Protein AF-A0A8T6QJW6-F1 (afdb_monomer_lite)

Foldseek 3Di:
DVVLLVQLVCVLVVHDDPPVVVLVPDDPVVNVVSVVSNVVNNVVVVVVVVVVVVD

Organism: Escherichia coli (NCBI:txid562)

Secondary structure (DSSP, 8-state):
-HHHHHHHHHHHTT----HHHHHHTS-HHHHHHHHHHHHHHHHHHHHHHHHHTT-

Structure (mmCIF, N/CA/C/O backbone):
data_AF-A0A8T6QJW6-F1
#
_entry.id   AF-A0A8T6QJW6-F1
#
loop_
_atom_site.group_PDB
_atom_site.id
_atom_site.type_symbol
_atom_site.label_atom_id
_atom_site.label_alt_id
_atom_site.label_comp_id
_atom_site.label_asym_id
_atom_site.label_entity_id
_atom_site.label_seq_id
_atom_site.pdbx_PDB_ins_code
_atom_site.Cartn_x
_atom_site.Cartn_y
_atom_site.Cartn_z
_atom_site.occupancy
_atom_site.B_iso_or_equiv
_atom_site.auth_seq_id
_atom_site.auth_comp_id
_atom_site.auth_asym_id
_atom_site.auth_atom_id
_atom_site.pdbx_PDB_model_num
ATOM 1 N N . ASP A 1 1 ? 6.695 8.818 0.867 1.00 67.12 1 ASP A N 1
ATOM 2 C CA . ASP A 1 1 ? 5.856 8.836 2.087 1.00 67.12 1 ASP A CA 1
ATOM 3 C C . ASP A 1 1 ? 4.595 9.695 1.935 1.00 67.12 1 ASP A C 1
ATOM 5 O O . ASP A 1 1 ? 3.504 9.147 2.017 1.00 67.12 1 ASP A O 1
ATOM 9 N N . PHE A 1 2 ? 4.718 10.988 1.595 1.00 71.19 2 PHE A N 1
ATOM 10 C CA . PHE A 1 2 ? 3.574 11.897 1.372 1.00 71.19 2 PHE A CA 1
ATOM 11 C C . PHE A 1 2 ? 2.497 11.336 0.421 1.00 71.19 2 PHE A C 1
ATOM 13 O O . PHE A 1 2 ? 1.319 11.330 0.765 1.00 71.19 2 PHE A O 1
ATOM 20 N N . LEU A 1 3 ? 2.904 10.788 -0.732 1.00 75.19 3 LEU A N 1
ATOM 21 C CA . LEU A 1 3 ? 1.993 10.136 -1.683 1.00 75.19 3 LEU A CA 1
ATOM 22 C C . LEU A 1 3 ? 1.244 8.954 -1.051 1.00 75.19 3 LEU A C 1
ATOM 24 O O . LEU A 1 3 ? 0.028 8.890 -1.148 1.00 75.19 3 LEU A O 1
ATOM 28 N N . ALA A 1 4 ? 1.937 8.053 -0.351 1.00 76.00 4 ALA A N 1
ATOM 29 C CA . ALA A 1 4 ? 1.306 6.880 0.258 1.00 76.00 4 ALA A CA 1
ATOM 30 C C . ALA A 1 4 ? 0.240 7.273 1.296 1.00 76.00 4 ALA A C 1
ATOM 32 O O . ALA A 1 4 ? -0.844 6.693 1.313 1.00 76.00 4 ALA A O 1
ATOM 33 N N . ARG A 1 5 ? 0.514 8.306 2.107 1.00 74.75 5 ARG A N 1
ATOM 34 C CA . ARG A 1 5 ? -0.424 8.813 3.119 1.00 74.75 5 ARG A CA 1
ATOM 35 C C . ARG A 1 5 ? -1.638 9.505 2.498 1.00 74.75 5 ARG A C 1
ATOM 37 O O . ARG A 1 5 ? -2.765 9.214 2.891 1.00 74.75 5 ARG A O 1
ATOM 44 N N . SER A 1 6 ? -1.422 10.391 1.526 1.00 78.81 6 SER A N 1
ATOM 45 C CA . SER A 1 6 ? -2.515 11.088 0.836 1.00 78.81 6 SER A CA 1
ATOM 46 C C . SER A 1 6 ? -3.394 10.118 0.053 1.00 78.81 6 SER A C 1
ATOM 48 O O . SER A 1 6 ? -4.613 10.234 0.107 1.00 78.81 6 SER A O 1
ATOM 50 N N . PHE A 1 7 ? -2.806 9.118 -0.609 1.00 80.31 7 PHE A N 1
ATOM 51 C CA . PHE A 1 7 ? -3.568 8.116 -1.351 1.00 80.31 7 PHE A CA 1
ATOM 52 C C . PHE A 1 7 ? -4.379 7.210 -0.424 1.00 80.31 7 PHE A C 1
ATOM 54 O O . PHE A 1 7 ? -5.557 6.993 -0.685 1.00 80.31 7 PHE A O 1
ATOM 61 N N . ALA A 1 8 ? -3.794 6.728 0.676 1.00 80.19 8 ALA A N 1
ATOM 62 C CA . ALA A 1 8 ? -4.529 5.928 1.654 1.00 80.19 8 ALA A CA 1
ATOM 63 C C . ALA A 1 8 ? -5.709 6.708 2.261 1.00 80.19 8 ALA A C 1
ATOM 65 O O . ALA A 1 8 ? -6.802 6.161 2.398 1.00 80.19 8 ALA A O 1
ATOM 66 N N . ARG A 1 9 ? -5.516 8.004 2.539 1.00 77.31 9 ARG A N 1
ATOM 67 C CA . ARG A 1 9 ? -6.582 8.901 3.004 1.00 77.31 9 ARG A CA 1
ATOM 68 C C . ARG A 1 9 ? -7.673 9.097 1.955 1.00 77.31 9 ARG A C 1
ATOM 70 O O . ARG A 1 9 ? -8.844 8.918 2.261 1.00 77.31 9 ARG A O 1
ATOM 77 N N . MET A 1 10 ? -7.302 9.411 0.715 1.00 83.06 10 MET A N 1
ATOM 78 C CA . MET A 1 10 ? -8.262 9.575 -0.382 1.00 83.06 10 MET A CA 1
ATOM 79 C C . MET A 1 10 ? -9.064 8.292 -0.629 1.00 83.06 10 MET A C 1
ATOM 81 O O . MET A 1 10 ? -10.274 8.368 -0.818 1.00 83.06 10 MET A O 1
ATOM 85 N N . HIS A 1 11 ? -8.415 7.127 -0.548 1.00 77.44 11 HIS A N 1
ATOM 86 C CA . HIS A 1 11 ? -9.068 5.825 -0.663 1.00 77.44 11 HIS A CA 1
ATOM 87 C C . HIS A 1 11 ? -10.062 5.588 0.485 1.00 77.44 11 HIS A C 1
ATOM 89 O O . HIS A 1 11 ? -11.187 5.153 0.250 1.00 77.44 11 HIS A O 1
ATOM 95 N N . ALA A 1 12 ? -9.681 5.918 1.724 1.00 72.81 12 ALA A N 1
ATOM 96 C CA . ALA A 1 12 ? -10.556 5.814 2.894 1.00 72.81 12 ALA A CA 1
ATOM 97 C C . ALA A 1 12 ? -11.749 6.791 2.847 1.00 72.81 12 ALA A C 1
ATOM 99 O O . ALA A 1 12 ? -12.837 6.451 3.308 1.00 72.81 12 ALA A O 1
ATOM 100 N N . GLU A 1 13 ? -11.570 7.973 2.250 1.00 79.44 13 GLU A N 1
ATOM 101 C CA . GLU A 1 13 ? -12.633 8.955 1.983 1.00 79.44 13 GLU A CA 1
ATOM 102 C C . GLU A 1 13 ? -13.558 8.547 0.814 1.00 79.44 13 GLU A C 1
ATOM 104 O O . GLU A 1 13 ? -14.502 9.269 0.497 1.00 79.44 13 GLU A O 1
ATOM 109 N N . GLY A 1 14 ? -13.310 7.407 0.157 1.00 77.69 14 GLY A N 1
ATOM 110 C CA . GLY A 1 14 ? -14.104 6.932 -0.981 1.00 77.69 14 GLY A CA 1
ATOM 111 C C . GLY A 1 14 ? -13.825 7.682 -2.286 1.00 77.69 14 GLY A C 1
ATOM 112 O O . GLY A 1 14 ? -14.602 7.584 -3.237 1.00 77.69 14 GLY A O 1
ATOM 113 N N . ARG A 1 15 ? -12.724 8.439 -2.355 1.00 78.19 15 ARG A N 1
ATOM 114 C CA . ARG A 1 15 ? -12.286 9.081 -3.595 1.00 78.19 15 ARG A CA 1
ATOM 115 C C . ARG A 1 15 ? -11.561 8.049 -4.462 1.00 78.19 15 ARG A C 1
ATOM 117 O O . ARG A 1 15 ? -10.757 7.277 -3.938 1.00 78.19 15 ARG A O 1
ATOM 124 N N . PRO A 1 16 ? -11.794 8.041 -5.784 1.00 71.69 16 PRO A N 1
ATOM 125 C CA . PRO A 1 16 ? -11.025 7.201 -6.687 1.00 71.69 16 PRO A CA 1
ATOM 126 C C . PRO A 1 16 ? -9.564 7.652 -6.653 1.00 71.69 16 PRO A C 1
ATOM 128 O O . PRO A 1 16 ? -9.261 8.829 -6.861 1.00 71.69 16 PRO A O 1
ATOM 131 N N . VAL A 1 17 ? -8.665 6.719 -6.351 1.00 76.12 17 VAL A N 1
ATOM 132 C CA . VAL A 1 17 ? -7.224 6.964 -6.351 1.00 76.12 17 VAL A CA 1
ATOM 133 C C . VAL A 1 17 ? -6.561 6.003 -7.314 1.00 76.12 17 VAL A C 1
ATOM 135 O O . VAL A 1 17 ? -6.641 4.786 -7.153 1.00 76.12 17 VAL A O 1
ATOM 138 N N . ASP A 1 18 ? -5.875 6.560 -8.305 1.00 79.56 18 ASP A N 1
ATOM 139 C CA . ASP A 1 18 ? -5.153 5.788 -9.308 1.00 79.56 18 ASP A CA 1
ATOM 140 C C . ASP A 1 18 ? -3.817 5.287 -8.758 1.00 79.56 18 ASP A C 1
ATOM 142 O O . ASP A 1 18 ? -2.734 5.811 -9.039 1.00 79.56 18 ASP A O 1
ATOM 146 N N . ILE A 1 19 ? -3.896 4.219 -7.963 1.00 74.88 19 ILE A N 1
ATOM 147 C CA . ILE A 1 19 ? -2.719 3.491 -7.478 1.00 74.88 19 ILE A CA 1
ATOM 148 C C . ILE A 1 19 ? -1.910 2.938 -8.666 1.00 74.88 19 ILE A C 1
ATOM 150 O O . ILE A 1 19 ? -0.684 2.870 -8.616 1.00 74.88 19 ILE A O 1
ATOM 154 N N . LEU A 1 20 ? -2.568 2.593 -9.774 1.00 75.19 20 LEU A N 1
ATOM 155 C CA . LEU A 1 20 ? -1.904 2.153 -11.004 1.00 75.19 20 LEU A CA 1
ATOM 156 C C . LEU A 1 20 ? -1.092 3.270 -11.673 1.00 75.19 20 LEU A C 1
ATOM 158 O O . LEU A 1 20 ? 0.030 3.013 -12.096 1.00 75.19 20 LEU A O 1
ATOM 162 N N . ALA A 1 21 ? -1.585 4.511 -11.709 1.00 79.38 21 ALA A N 1
ATOM 163 C CA . ALA A 1 21 ? -0.828 5.626 -12.284 1.00 79.38 21 ALA A CA 1
ATOM 164 C C . ALA A 1 21 ? 0.404 5.996 -11.438 1.00 79.38 21 ALA A C 1
ATOM 166 O O . ALA A 1 21 ? 1.456 6.333 -11.986 1.00 79.38 21 ALA A O 1
ATOM 167 N N . VAL A 1 22 ? 0.304 5.906 -10.104 1.00 74.38 22 VAL A N 1
ATOM 168 C CA . VAL A 1 22 ? 1.447 6.190 -9.219 1.00 74.38 22 VAL A CA 1
ATOM 169 C C . VAL A 1 22 ? 2.475 5.057 -9.248 1.00 74.38 22 VAL A C 1
ATOM 17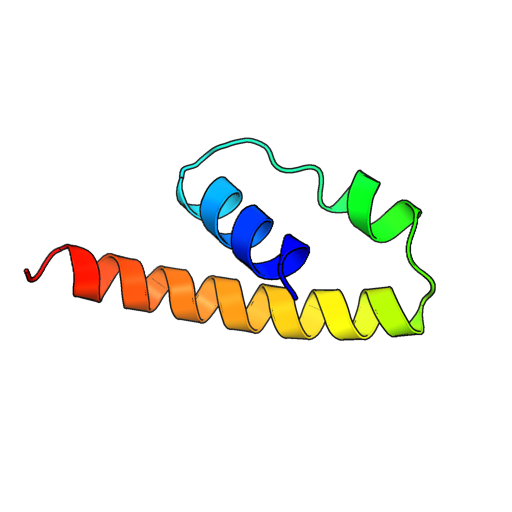1 O O . VAL A 1 22 ? 3.671 5.326 -9.299 1.00 74.38 22 VAL A O 1
ATOM 174 N N . THR A 1 23 ? 2.025 3.798 -9.284 1.00 76.88 23 THR A N 1
ATOM 175 C CA . THR A 1 23 ? 2.922 2.630 -9.339 1.00 76.88 23 THR A CA 1
ATOM 176 C C . THR A 1 23 ? 3.490 2.365 -10.731 1.00 76.88 23 THR A C 1
ATOM 178 O O . THR A 1 23 ? 4.557 1.773 -10.828 1.00 76.88 23 THR A O 1
ATOM 181 N N . GLY A 1 24 ? 2.836 2.833 -11.799 1.00 78.94 24 GLY A N 1
ATOM 182 C CA . GLY A 1 24 ? 3.343 2.749 -13.172 1.00 78.94 24 GLY A CA 1
ATOM 183 C C . GLY A 1 24 ? 4.533 3.671 -13.456 1.00 78.94 24 GLY A C 1
ATOM 184 O O . GLY A 1 24 ? 5.289 3.411 -14.384 1.00 78.94 24 GLY A O 1
ATOM 185 N N . ASN A 1 25 ? 4.724 4.712 -12.640 1.00 80.25 25 ASN A N 1
ATOM 186 C CA . ASN A 1 25 ? 5.893 5.599 -12.691 1.00 80.25 25 ASN A CA 1
ATOM 187 C C . ASN A 1 25 ? 6.991 5.207 -11.682 1.00 80.25 25 ASN A C 1
ATOM 189 O O . ASN A 1 25 ? 7.973 5.932 -11.544 1.00 80.25 25 ASN A O 1
ATOM 193 N N . MET A 1 26 ? 6.818 4.110 -10.938 1.00 79.62 26 MET A N 1
ATOM 194 C CA . MET A 1 26 ? 7.762 3.660 -9.912 1.00 79.62 26 MET A CA 1
ATOM 195 C C . MET A 1 26 ? 8.547 2.434 -10.376 1.00 79.62 26 MET A C 1
ATOM 197 O O . MET A 1 26 ? 7.971 1.492 -10.917 1.00 79.62 26 MET A O 1
ATOM 201 N N . ASP A 1 27 ? 9.84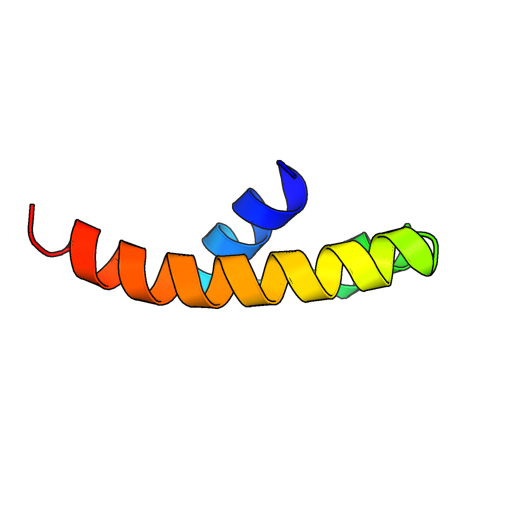2 2.410 -10.064 1.00 87.38 27 ASP A N 1
ATOM 202 C CA . ASP A 1 27 ? 10.668 1.202 -10.140 1.00 87.38 27 ASP A CA 1
ATOM 203 C C . ASP A 1 27 ? 10.140 0.085 -9.226 1.00 87.38 27 ASP A C 1
ATOM 205 O O . ASP A 1 27 ? 9.459 0.337 -8.229 1.00 87.38 27 ASP A O 1
ATOM 209 N N . GLU A 1 28 ? 10.499 -1.165 -9.525 1.00 84.31 28 GLU A N 1
ATOM 210 C CA . GLU A 1 28 ? 10.048 -2.351 -8.776 1.00 84.31 28 GLU A CA 1
ATOM 211 C C . GLU A 1 28 ? 10.335 -2.275 -7.268 1.00 84.31 28 GLU A C 1
ATOM 213 O O . GLU A 1 28 ? 9.500 -2.677 -6.449 1.00 84.31 28 GLU A O 1
ATOM 218 N N . GLU A 1 29 ? 11.477 -1.702 -6.883 1.00 85.12 29 GLU A N 1
ATOM 219 C CA . GLU A 1 29 ? 11.842 -1.505 -5.477 1.00 85.12 29 GLU A CA 1
ATOM 220 C C . GLU A 1 29 ? 10.895 -0.509 -4.791 1.00 85.12 29 GLU A C 1
ATOM 222 O O . GLU A 1 29 ? 10.321 -0.790 -3.733 1.00 85.12 29 GLU A O 1
ATOM 227 N N . HIS A 1 30 ? 10.635 0.623 -5.449 1.00 80.38 30 HIS A N 1
ATOM 228 C CA . HIS A 1 30 ? 9.696 1.632 -4.972 1.00 80.38 30 HI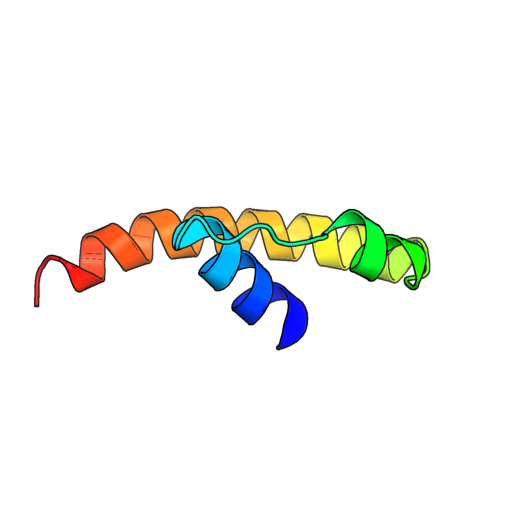S A CA 1
ATOM 229 C C . HIS A 1 30 ? 8.262 1.108 -4.936 1.00 80.38 30 HIS A C 1
ATOM 231 O O . HIS A 1 30 ? 7.527 1.420 -4.001 1.00 80.38 30 HIS A O 1
ATOM 237 N N . ARG A 1 31 ? 7.864 0.273 -5.900 1.00 82.06 31 ARG A N 1
ATOM 238 C CA . ARG A 1 31 ? 6.544 -0.365 -5.939 1.00 82.06 31 ARG A CA 1
ATOM 239 C C . ARG A 1 31 ? 6.357 -1.342 -4.782 1.00 82.06 31 ARG A C 1
ATOM 241 O O . ARG A 1 31 ? 5.301 -1.339 -4.151 1.00 82.06 31 ARG A O 1
ATOM 248 N N . THR A 1 32 ? 7.379 -2.136 -4.470 1.00 85.19 32 THR A N 1
ATOM 249 C CA . THR A 1 32 ? 7.359 -3.071 -3.335 1.00 85.19 32 THR A CA 1
ATOM 250 C C . THR A 1 32 ? 7.269 -2.314 -2.013 1.00 85.19 32 THR A C 1
ATOM 252 O O . THR A 1 32 ? 6.398 -2.600 -1.186 1.00 85.19 32 THR A O 1
ATOM 255 N N . TRP A 1 33 ? 8.101 -1.281 -1.848 1.00 85.25 33 TRP A N 1
ATOM 256 C CA . TRP A 1 33 ? 8.055 -0.403 -0.683 1.00 85.25 33 TRP A CA 1
ATOM 257 C C . TRP A 1 33 ? 6.696 0.298 -0.553 1.00 85.25 33 TRP A C 1
ATOM 259 O O . TRP A 1 33 ? 6.105 0.317 0.528 1.00 85.25 33 TRP A O 1
ATOM 269 N N . PHE A 1 34 ? 6.152 0.819 -1.658 1.00 82.94 34 PHE A N 1
ATOM 270 C CA . PHE A 1 34 ? 4.852 1.486 -1.691 1.00 82.94 34 PHE A CA 1
ATOM 271 C C . PHE A 1 34 ? 3.720 0.528 -1.330 1.00 82.94 34 PHE A C 1
ATOM 273 O O . PHE A 1 34 ? 2.863 0.898 -0.540 1.00 82.94 34 PHE A O 1
ATOM 280 N N . CYS A 1 35 ? 3.726 -0.705 -1.841 1.00 80.81 35 CYS A N 1
ATOM 281 C CA . CYS A 1 35 ? 2.709 -1.706 -1.525 1.00 80.81 35 CYS A CA 1
ATOM 282 C C . CYS A 1 35 ? 2.697 -2.046 -0.026 1.00 80.81 35 CYS A C 1
ATOM 284 O O . CYS A 1 35 ? 1.637 -2.025 0.603 1.00 80.81 35 CYS A O 1
ATOM 286 N N . ALA A 1 36 ? 3.870 -2.288 0.568 1.00 84.81 36 ALA A N 1
ATOM 287 C CA . ALA A 1 36 ? 3.993 -2.558 2.000 1.00 84.81 36 ALA A CA 1
ATOM 288 C C . ALA A 1 36 ? 3.541 -1.355 2.847 1.00 84.81 36 ALA A C 1
ATOM 290 O O . ALA A 1 36 ? 2.789 -1.499 3.814 1.00 84.81 36 ALA A O 1
ATOM 291 N N . ARG A 1 37 ? 3.953 -0.145 2.453 1.00 83.31 37 ARG A N 1
ATOM 292 C CA . ARG A 1 37 ? 3.601 1.099 3.145 1.00 83.31 37 ARG A CA 1
ATOM 293 C C . ARG A 1 37 ? 2.115 1.434 3.009 1.00 83.31 37 ARG A C 1
ATOM 295 O O . ARG A 1 37 ? 1.504 1.878 3.975 1.00 83.31 37 ARG A O 1
ATOM 302 N N . TYR A 1 38 ? 1.531 1.202 1.838 1.00 79.44 38 TYR A N 1
ATOM 303 C CA . TYR A 1 38 ? 0.113 1.403 1.558 1.00 79.44 38 TYR A CA 1
ATOM 304 C C . TYR A 1 38 ? -0.755 0.449 2.381 1.00 79.44 38 TYR A C 1
ATOM 306 O O . TYR A 1 38 ? -1.714 0.899 2.998 1.00 79.44 38 TYR A O 1
ATOM 314 N N . ALA A 1 39 ? -0.385 -0.834 2.474 1.00 82.50 39 ALA A N 1
ATOM 315 C CA . ALA A 1 39 ? -1.075 -1.794 3.336 1.00 82.50 39 ALA A CA 1
ATOM 316 C C . ALA A 1 39 ? -1.043 -1.357 4.811 1.00 82.50 39 ALA A C 1
ATOM 318 O O . ALA A 1 39 ? -2.074 -1.356 5.485 1.00 82.50 39 ALA A O 1
ATOM 319 N N . TRP A 1 40 ? 0.119 -0.896 5.287 1.00 84.69 40 TRP A N 1
ATOM 320 C CA . TRP A 1 40 ? 0.262 -0.355 6.638 1.00 84.69 40 TRP A CA 1
ATOM 321 C C . TRP A 1 40 ? -0.607 0.890 6.862 1.00 84.69 40 TRP A C 1
ATOM 323 O O . TRP A 1 40 ? -1.304 0.976 7.872 1.00 84.69 40 TRP A O 1
ATOM 333 N N . TYR A 1 41 ? -0.632 1.830 5.909 1.00 79.81 41 TYR A N 1
ATOM 334 C CA . TYR A 1 41 ? -1.493 3.010 5.992 1.00 79.81 41 TYR A CA 1
ATOM 335 C C . TYR A 1 41 ? -2.979 2.672 5.899 1.00 79.81 41 TYR A C 1
ATOM 337 O O . TYR A 1 41 ? -3.762 3.315 6.579 1.00 79.81 41 TYR A O 1
ATOM 345 N N . CYS A 1 42 ? -3.381 1.673 5.115 1.00 77.00 42 CYS A N 1
ATOM 346 C CA . CYS A 1 42 ? -4.769 1.221 5.042 1.00 77.00 42 CYS A CA 1
ATOM 347 C C . CYS A 1 42 ? -5.245 0.714 6.413 1.00 77.00 42 CYS A C 1
ATOM 349 O O . CYS A 1 42 ? -6.290 1.133 6.906 1.00 77.00 42 CYS A O 1
ATOM 351 N N . GLN A 1 43 ? -4.418 -0.097 7.081 1.00 81.12 43 GLN A N 1
ATOM 352 C CA . GLN A 1 43 ? -4.695 -0.580 8.434 1.00 81.12 43 GLN 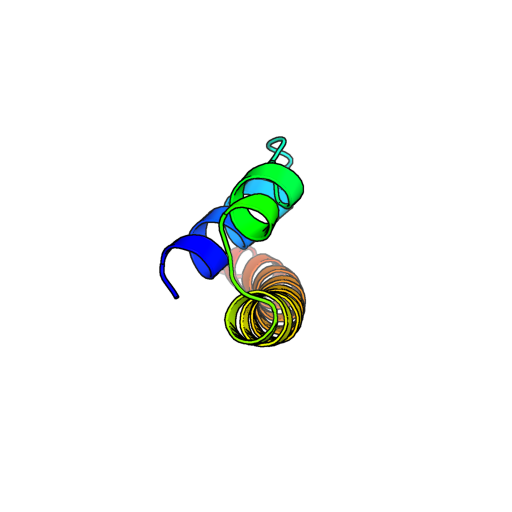A CA 1
ATOM 353 C C . GLN A 1 43 ? -4.687 0.559 9.466 1.00 81.12 43 GLN A C 1
ATOM 355 O O . GLN A 1 43 ? -5.555 0.624 10.333 1.00 81.12 43 GLN A O 1
ATOM 360 N N . GLN A 1 44 ? -3.739 1.493 9.354 1.00 79.75 44 GLN A N 1
ATOM 361 C CA . GLN A 1 44 ? -3.689 2.684 10.204 1.00 79.75 44 GLN A CA 1
ATOM 362 C C . GLN A 1 44 ? -4.877 3.613 9.978 1.00 79.75 44 GLN A C 1
ATOM 364 O O . GLN A 1 44 ? -5.366 4.165 10.943 1.00 79.75 44 GLN A O 1
ATOM 369 N N . MET A 1 45 ? -5.362 3.791 8.749 1.00 73.56 45 MET A N 1
ATOM 370 C CA . MET A 1 45 ? -6.533 4.621 8.450 1.00 73.56 45 MET A CA 1
ATOM 371 C C . MET A 1 45 ? -7.812 3.963 8.959 1.00 73.56 45 MET A C 1
ATOM 373 O O . MET A 1 45 ? -8.701 4.665 9.423 1.00 73.56 45 MET A O 1
ATOM 377 N N . MET A 1 46 ? -7.892 2.630 8.926 1.00 69.94 46 MET A N 1
ATOM 378 C CA . MET A 1 46 ? -8.998 1.895 9.535 1.00 69.94 46 MET A CA 1
ATOM 379 C C . MET A 1 46 ? -9.038 2.108 11.054 1.00 69.94 46 MET A C 1
ATOM 381 O O . MET A 1 46 ? -10.095 2.438 11.577 1.00 69.94 46 MET A O 1
ATOM 385 N N . GLN A 1 47 ? -7.889 2.041 11.735 1.00 71.75 47 GLN A N 1
ATOM 386 C CA . GLN A 1 47 ? -7.810 2.355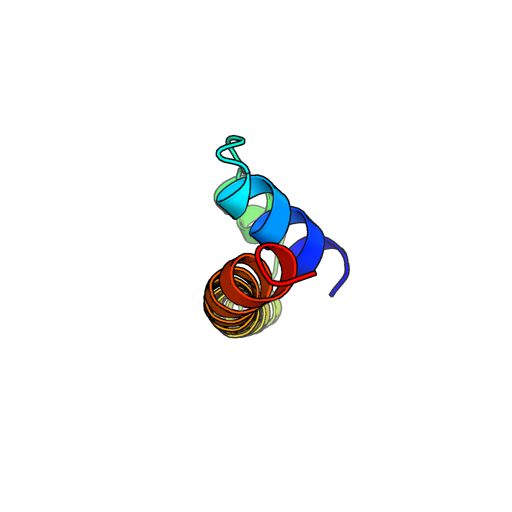 13.169 1.00 71.75 47 GLN A CA 1
ATOM 387 C C . GLN A 1 47 ? -7.947 3.853 13.479 1.00 71.75 47 GLN A C 1
ATOM 389 O O . GLN A 1 47 ? -8.581 4.227 14.454 1.00 71.75 47 GLN A O 1
ATOM 394 N N . ALA A 1 48 ? -7.375 4.736 12.661 1.00 66.94 48 ALA A N 1
ATOM 395 C CA . ALA A 1 48 ? -7.444 6.182 12.862 1.00 66.94 48 ALA A CA 1
ATOM 396 C C . ALA A 1 48 ? -8.861 6.711 12.639 1.00 66.94 48 ALA A C 1
ATOM 398 O O . ALA A 1 48 ? -9.271 7.627 13.335 1.00 66.94 48 ALA A O 1
ATOM 399 N N . ARG A 1 49 ? -9.627 6.116 11.716 1.00 60.66 49 ARG A N 1
ATOM 400 C CA . ARG A 1 49 ? -11.049 6.421 11.537 1.00 60.66 49 ARG A CA 1
ATOM 401 C C . ARG A 1 49 ? -11.877 6.009 12.754 1.00 60.66 49 ARG A C 1
ATOM 403 O O . ARG A 1 49 ? -12.850 6.684 13.058 1.00 60.66 49 ARG A O 1
ATOM 410 N N . GLU A 1 50 ? -11.496 4.925 13.424 1.00 57.03 50 GLU A N 1
ATOM 411 C CA . GLU A 1 50 ? -12.097 4.512 14.696 1.00 57.03 50 GLU A CA 1
ATOM 412 C C . GLU A 1 50 ? -11.767 5.537 15.798 1.00 57.03 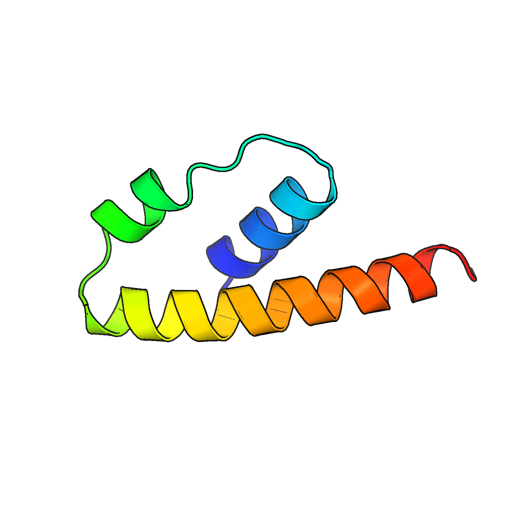50 GLU A C 1
ATOM 414 O O . GLU A 1 50 ? -12.669 6.017 16.472 1.00 57.03 50 GLU A O 1
ATOM 419 N N . LEU A 1 51 ? -10.510 5.997 15.859 1.00 54.22 51 LEU A N 1
ATOM 420 C CA . LEU A 1 51 ? -10.039 6.982 16.838 1.00 54.22 51 LEU A CA 1
ATOM 421 C C . LEU A 1 51 ? -10.564 8.421 16.612 1.00 54.22 51 LEU A C 1
ATOM 423 O O . LEU A 1 51 ? -10.793 9.144 17.575 1.00 54.22 51 LEU A O 1
ATOM 427 N N . GLU A 1 52 ? -10.750 8.864 15.361 1.00 48.44 52 GLU A N 1
ATOM 428 C CA . GLU A 1 52 ? -11.318 10.189 15.025 1.00 48.44 52 GLU A CA 1
ATOM 429 C C . GLU A 1 52 ? -12.826 10.280 15.320 1.00 48.44 52 GLU A C 1
ATOM 431 O O . GLU A 1 52 ? -13.356 11.381 15.429 1.00 48.44 52 GLU A O 1
ATOM 436 N N . LEU A 1 53 ? -13.525 9.148 15.458 1.00 46.22 53 LEU A N 1
ATOM 437 C CA . LEU A 1 53 ? -14.937 9.098 15.857 1.00 46.22 53 LEU A CA 1
ATOM 438 C C . LEU A 1 53 ? -15.135 9.182 17.383 1.00 46.22 53 LEU A C 1
ATOM 440 O O . LEU A 1 53 ? -16.265 9.373 17.830 1.00 46.22 53 LEU A O 1
ATOM 444 N N . GLU A 1 54 ? -14.062 9.063 18.171 1.00 41.12 54 GLU A N 1
ATOM 445 C CA . GLU A 1 54 ? -14.088 9.095 19.641 1.00 41.12 54 GLU A CA 1
ATOM 446 C C . GLU A 1 54 ? -13.705 10.461 20.251 1.00 41.12 54 GLU A C 1
ATOM 448 O O . GLU A 1 54 ? -13.581 10.553 21.474 1.00 41.12 54 GLU A O 1
ATOM 453 N N . HIS A 1 55 ? -13.534 11.525 19.450 1.00 38.41 55 HIS A N 1
ATOM 454 C CA . HIS A 1 55 ? -13.027 12.820 19.931 1.00 38.41 55 HIS A CA 1
ATOM 455 C C . HIS A 1 55 ? -13.886 14.045 19.588 1.00 38.41 55 HIS A C 1
ATOM 457 O O . HIS A 1 55 ? -14.492 14.086 18.495 1.00 38.41 55 HIS A O 1
#

InterPro domains:
  IPR015065 Surface composition regulator [PF08971] (1-55)
  IPR036295 GlgS superfamily [G3DSA:1.20.970.20] (1-55)
  IPR036295 GlgS superfamily [SSF109747] (1-55)

pLDDT: mean 74.74, std 10.97, range [38.41, 87.38]

Sequence (55 aa):
DFLARSFARMHAEGRPVDILAVTGNMDEEHRTWFCARYAWYCQQMMQARELELEH

Radius of gyration: 12.04 Å; chains: 1; bounding box: 27×16×33 Å